Protein AF-0000000078990144 (afdb_homodimer)

Nearest PDB structures (foldseek):
  5mpo-assembly1_A  TM=8.970E-01  e=4.445E-08  Homo sapiens
  6jc0-assembly1_A  TM=8.234E-01  e=2.230E-07  Mycolicibacterium smegmatis MC2 155
  6jbz-assembly1_D  TM=8.140E-01  e=3.120E-07  Mycobacterium tuberculosis
  1jwb-assembly1_D-2  TM=7.341E-01  e=1.881E-05  Escherichia coli
  1v7v-assembly1_A  TM=5.642E-01  e=9.395E-01  Vibrio proteolyticus

Solvent-accessible surface area (backbone atoms only — not comparable to full-atom values): 9624 Å² total; per-residue (Å²): 126,88,57,49,62,28,38,20,29,36,38,22,21,43,66,44,14,62,56,46,71,42,54,62,37,76,70,38,75,38,71,38,28,67,40,36,42,47,57,52,51,50,54,51,19,69,74,36,63,34,63,93,50,51,93,54,48,40,45,22,55,72,44,33,66,54,84,51,45,83,42,70,44,79,56,52,69,73,39,40,37,36,39,39,45,64,81,73,80,116,128,89,57,48,61,28,38,21,30,36,36,22,22,44,67,44,14,64,56,47,71,42,55,64,37,75,71,40,74,38,71,38,27,68,41,36,43,48,59,51,50,50,54,50,20,69,73,36,64,34,63,91,49,52,91,53,48,40,45,21,54,71,44,33,66,52,83,52,47,83,41,73,44,79,56,53,70,74,38,39,37,36,40,39,45,66,79,73,80,116

Radius of gyration: 16.47 Å; Cα contacts (8 Å, |Δi|>4): 379; chains: 2; bounding box: 29×49×38 Å

pLDDT: mean 92.37, std 12.63, range [33.56, 98.62]

Organism: Anopheles darlingi (NCBI:txid43151)

InterPro domains:
  IPR003749 Sulfur carrier ThiS/MoaD-like [PF02597] (11-90)
  IPR012675 Beta-grasp domain superfamily [G3DSA:3.10.20.30] (6-90)
  IPR016155 Molybdopterin synthase/thiamin biosynthesis sulphur carrier, beta-grasp [SSF54285] (7-90)
  IPR028887 Molybdopterin synthase sulfur carrier subunit, eukaryote [MF_03051] (7-90)
  IPR044672 Molybdopterin synthase sulfur carrier subunit [PTHR33359] (1-90)

Secondary structure (DSSP, 8-state):
-----EEEEEEE-HHHHHHHTSSEEEEEEES-SEEEHHHHHHHHHHHTT-GGGGGG-EEEETTEE---TT-EEE--TT-EEEEE------/-----EEEEEEE-HHHHHHHTSSEEEEEEES-SEEEHHHHHHHHHHHTT-GGGGGG-EEEETTEE---TT-EEE--TT-EEEEE------

Sequence (180 aa):
MSSSSVRVKLLFFAKSRELAGKSNVEDFLVPRAEIRCSELLDLICNQFNLSIIRNNLILAHNEQYCDDLSETIRIHNGDELAVIPPISGGMSSSSVRVKLLFFAKSRELAGKSNVEDFLVPRAEIRCSELLDLICNQFNLSIIRNNLILAHNEQYCDDLSETIRIHNGDELAVIPPISGG

Foldseek 3Di:
DCQDKAFEKEAEDDPLCVQLVHGIDHGDIDRGQKDFQLVVLVVSCVVRVVVVQSVQKWKAKQNHTPPDRRDIDGHHHHIYIYIDGDPPPD/DCQDKAFEKEAEDDPLCVQLVHGIDHGDIDRGQKDFQLVVLVVSCVVRVVVVQSVQKWKAKQNHTPPDRRDIDGHHHHIYIYIDGDPPPD

Structure (mmCIF, N/CA/C/O backbone):
data_AF-0000000078990144-model_v1
#
loop_
_entity.id
_entity.type
_entity.pdbx_description
1 polymer 'Molybdopterin synthase sulfur carrier subunit'
#
loop_
_atom_site.group_PDB
_atom_site.id
_atom_site.type_symbol
_atom_site.label_atom_id
_atom_site.label_alt_id
_atom_site.label_comp_id
_atom_site.label_asym_id
_atom_site.label_entity_id
_atom_site.label_seq_id
_atom_site.pdbx_PDB_ins_code
_atom_site.Cartn_x
_atom_site.Cartn_y
_atom_site.Cartn_z
_atom_site.occupancy
_atom_site.B_iso_or_equiv
_atom_site.auth_seq_id
_atom_site.auth_comp_id
_atom_site.auth_asym_id
_atom_site.auth_atom_id
_atom_site.pdbx_PDB_model_num
ATOM 1 N N . MET A 1 1 ? 14.094 28.859 6.957 1 41.62 1 MET A N 1
ATOM 2 C CA . MET A 1 1 ? 14.016 27.406 6.871 1 41.62 1 MET A CA 1
ATOM 3 C C . MET A 1 1 ? 13.242 26.984 5.629 1 41.62 1 MET A C 1
ATOM 5 O O . MET A 1 1 ? 12.086 27.375 5.441 1 41.62 1 MET A O 1
ATOM 9 N N . SER A 1 2 ? 13.672 26.875 4.59 1 48.88 2 SER A N 1
ATOM 10 C CA . SER A 1 2 ? 13.18 26.812 3.217 1 48.88 2 SER A CA 1
ATOM 11 C C . SER A 1 2 ? 12.18 25.672 3.043 1 48.88 2 SER A C 1
ATOM 13 O O . SER A 1 2 ? 12.555 24.5 3.035 1 48.88 2 SER A O 1
ATOM 15 N N . SER A 1 3 ? 11.055 25.625 3.879 1 62.66 3 SER A N 1
ATOM 16 C CA . SER A 1 3 ? 9.922 24.719 4.008 1 62.66 3 SER A CA 1
ATOM 17 C C . SER A 1 3 ? 9.234 24.5 2.664 1 62.66 3 SER A C 1
ATOM 19 O O . SER A 1 3 ? 8.227 25.141 2.365 1 62.66 3 SER A O 1
ATOM 21 N N . SER A 1 4 ? 9.977 24.188 1.662 1 85.44 4 SER A N 1
ATOM 22 C CA . SER A 1 4 ? 9.391 24.047 0.33 1 85.44 4 SER A CA 1
ATOM 23 C C . SER A 1 4 ? 8.406 22.891 0.27 1 85.44 4 SER A C 1
ATOM 25 O O . SER A 1 4 ? 8.711 21.781 0.737 1 85.44 4 SER A O 1
ATOM 27 N N . SER A 1 5 ? 7.234 23.234 -0.127 1 94.31 5 SER A N 1
ATOM 28 C CA . SER A 1 5 ? 6.164 22.266 -0.3 1 94.31 5 SER A CA 1
ATOM 29 C C . SER A 1 5 ? 6.488 21.281 -1.415 1 94.31 5 SER A C 1
ATOM 31 O O . SER A 1 5 ? 7.246 21.594 -2.334 1 94.31 5 SER A O 1
ATOM 33 N N 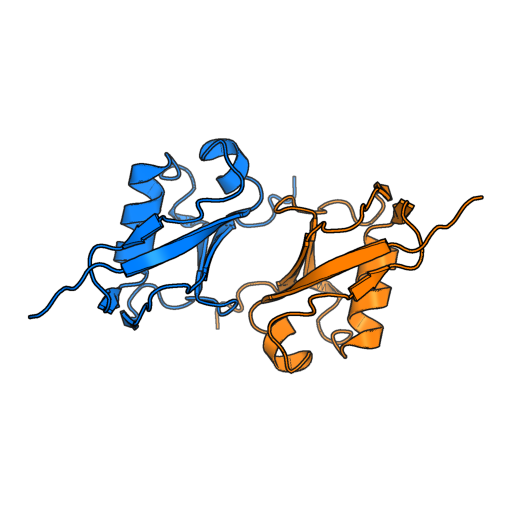. VAL A 1 6 ? 6.062 20.047 -1.166 1 97 6 VAL A N 1
ATOM 34 C CA . VAL A 1 6 ? 6.266 19.031 -2.188 1 97 6 VAL A CA 1
ATOM 35 C C . VAL A 1 6 ? 4.934 18.391 -2.547 1 97 6 VAL A C 1
ATOM 37 O O . VAL A 1 6 ? 3.975 18.453 -1.773 1 97 6 VAL A O 1
ATOM 40 N N . ARG A 1 7 ? 4.891 17.812 -3.742 1 97.88 7 ARG A N 1
ATOM 41 C CA . ARG A 1 7 ? 3.709 17.094 -4.203 1 97.88 7 ARG A CA 1
ATOM 42 C C . ARG A 1 7 ? 3.996 15.594 -4.344 1 97.88 7 ARG A C 1
ATOM 44 O O . ARG A 1 7 ? 4.98 15.211 -4.98 1 97.88 7 ARG A O 1
ATOM 51 N N . VAL A 1 8 ? 3.141 14.812 -3.762 1 98.19 8 VAL A N 1
ATOM 52 C CA . VAL A 1 8 ? 3.377 13.367 -3.748 1 98.19 8 VAL A CA 1
ATOM 53 C C . VAL A 1 8 ? 2.094 12.633 -4.125 1 98.19 8 VAL A C 1
ATOM 55 O O . VAL A 1 8 ? 1.021 13.234 -4.195 1 98.19 8 VAL A O 1
ATOM 58 N N . LYS A 1 9 ? 2.244 11.383 -4.496 1 97.75 9 LYS A N 1
ATOM 59 C CA . LYS A 1 9 ? 1.099 10.492 -4.66 1 97.75 9 LYS A CA 1
ATOM 60 C C . LYS A 1 9 ? 0.676 9.891 -3.324 1 97.75 9 LYS A C 1
ATOM 62 O O . LYS A 1 9 ? 1.512 9.375 -2.576 1 97.75 9 LYS A O 1
ATOM 67 N N . LEU A 1 10 ? -0.555 10.016 -2.984 1 98.62 10 LEU A N 1
ATOM 68 C CA . LEU A 1 10 ? -1.101 9.492 -1.737 1 98.62 10 LEU A CA 1
ATOM 69 C C . LEU A 1 10 ? -2.072 8.344 -2.008 1 98.62 10 LEU A C 1
ATOM 71 O O . LEU A 1 10 ? -3.045 8.516 -2.746 1 98.62 10 LEU A O 1
ATOM 75 N N . LEU A 1 11 ? -1.77 7.188 -1.438 1 97.94 11 LEU A N 1
ATOM 76 C CA . LEU A 1 11 ? -2.596 5.996 -1.617 1 97.94 11 LEU A CA 1
ATOM 77 C C . LEU A 1 11 ? -3.369 5.676 -0.342 1 97.94 11 LEU A C 1
ATOM 79 O O . LEU A 1 11 ? -2.822 5.766 0.759 1 97.94 11 LEU A O 1
ATOM 83 N N . PHE A 1 12 ? -4.668 5.324 -0.494 1 97.88 12 PHE A N 1
ATOM 84 C CA . PHE A 1 12 ? -5.508 4.883 0.613 1 97.88 12 PHE A CA 1
ATOM 85 C C . PHE A 1 12 ? -5.867 3.408 0.467 1 97.88 12 PHE A C 1
ATOM 87 O O . PHE A 1 12 ? -6.426 2.998 -0.55 1 97.88 12 PHE A O 1
ATOM 94 N N . PHE A 1 13 ? -5.652 2.635 1.516 1 96.56 13 PHE A N 1
ATOM 95 C CA . PHE A 1 13 ? -5.984 1.217 1.463 1 96.56 13 PHE A CA 1
ATOM 96 C C . PHE A 1 13 ? -7.164 0.904 2.377 1 96.56 13 PHE A C 1
ATOM 98 O O . PHE A 1 13 ? -7.367 1.576 3.391 1 96.56 13 PHE A O 1
ATOM 105 N N . ALA A 1 14 ? -7.961 -0.013 1.993 1 93.56 14 ALA A N 1
ATOM 106 C CA . ALA A 1 14 ? -9.016 -0.632 2.787 1 93.56 14 ALA A CA 1
ATOM 107 C C . ALA A 1 14 ? -9.922 0.424 3.418 1 93.56 14 ALA A C 1
ATOM 109 O O . ALA A 1 14 ? -10.516 1.244 2.713 1 93.56 14 ALA A O 1
ATOM 110 N N . LYS A 1 15 ? -10.008 0.478 4.75 1 94.12 15 LYS A N 1
ATOM 111 C CA . LYS A 1 15 ? -10.945 1.356 5.434 1 94.12 15 LYS A CA 1
ATOM 112 C C . LYS A 1 15 ? -10.625 2.824 5.168 1 94.12 15 LYS A C 1
ATOM 114 O O . LYS A 1 15 ? -11.531 3.656 5.074 1 94.12 15 LYS A O 1
ATOM 119 N N . SER A 1 16 ? -9.305 3.141 5.055 1 96.81 16 SER A N 1
ATOM 120 C CA . SER A 1 16 ? -8.961 4.527 4.762 1 96.81 16 SER A CA 1
ATOM 121 C C . SER A 1 16 ? -9.477 4.941 3.385 1 96.81 16 SER A C 1
ATOM 123 O O . SER A 1 16 ? -9.852 6.098 3.18 1 96.81 16 SER A O 1
ATOM 125 N N . ARG A 1 17 ? -9.484 4.055 2.418 1 96 17 ARG A N 1
ATOM 126 C CA . ARG A 1 17 ? -10.039 4.305 1.09 1 96 17 ARG A CA 1
ATOM 127 C C . ARG A 1 17 ? -11.523 4.621 1.163 1 96 17 ARG A C 1
ATOM 129 O O . ARG A 1 17 ? -12 5.566 0.528 1 96 17 ARG A O 1
ATOM 136 N N . GLU A 1 18 ? -12.219 3.844 1.953 1 94.81 18 GLU A N 1
ATOM 137 C CA . GLU A 1 18 ? -13.656 4.023 2.117 1 94.81 18 GLU A CA 1
ATOM 138 C C . GLU A 1 18 ? -13.977 5.387 2.723 1 94.81 18 GLU A C 1
ATOM 140 O O . GLU A 1 18 ? -14.844 6.105 2.221 1 94.81 18 GLU A O 1
ATOM 145 N N . LEU A 1 19 ? -13.258 5.68 3.715 1 95.88 19 LEU A N 1
ATOM 146 C CA . LEU A 1 19 ? -13.523 6.914 4.445 1 95.88 19 LEU A CA 1
ATOM 147 C C . LEU A 1 19 ? -13.109 8.133 3.621 1 95.88 19 LEU A C 1
ATOM 149 O O . LEU A 1 19 ? -13.82 9.141 3.596 1 95.88 19 LEU A O 1
ATOM 153 N N . ALA A 1 20 ? -11.93 8.055 2.959 1 97.31 20 ALA A N 1
ATOM 154 C CA . ALA A 1 20 ? -11.438 9.148 2.131 1 97.31 20 ALA A CA 1
ATOM 155 C C . ALA A 1 20 ? -12.305 9.328 0.886 1 97.31 20 ALA A C 1
ATOM 157 O O . ALA A 1 20 ? -12.312 10.406 0.281 1 97.31 20 ALA A O 1
ATOM 158 N N . GLY A 1 21 ? -13.008 8.25 0.444 1 96.81 21 GLY A N 1
ATOM 159 C CA . GLY A 1 21 ? -13.859 8.273 -0.734 1 96.81 21 GLY A CA 1
ATOM 160 C C . GLY A 1 21 ? -13.078 8.164 -2.033 1 96.81 21 GLY A C 1
ATOM 161 O O . GLY A 1 21 ? -13.617 8.445 -3.107 1 96.81 21 GLY A O 1
ATOM 162 N N . LYS A 1 22 ? -11.812 7.922 -1.975 1 96.19 22 LYS A N 1
ATOM 163 C CA . LYS A 1 22 ? -10.953 7.746 -3.137 1 96.19 22 LYS A CA 1
ATOM 164 C C . LYS A 1 22 ? -9.781 6.812 -2.816 1 96.19 22 LYS A C 1
ATOM 166 O O . LYS A 1 22 ? -9.414 6.648 -1.652 1 96.19 22 LYS A O 1
ATOM 171 N N . SER A 1 23 ? -9.219 6.203 -3.863 1 96.06 23 SER A N 1
ATOM 172 C CA . SER A 1 23 ? -8.117 5.266 -3.697 1 96.06 23 SER A CA 1
ATOM 173 C C . SER A 1 23 ? -6.781 5.996 -3.619 1 96.06 23 SER A C 1
ATOM 175 O O . SER A 1 23 ? -5.84 5.512 -2.986 1 96.06 23 SER A O 1
ATOM 177 N N . ASN A 1 24 ? -6.738 7.156 -4.324 1 96.88 24 ASN A N 1
ATOM 178 C CA . ASN A 1 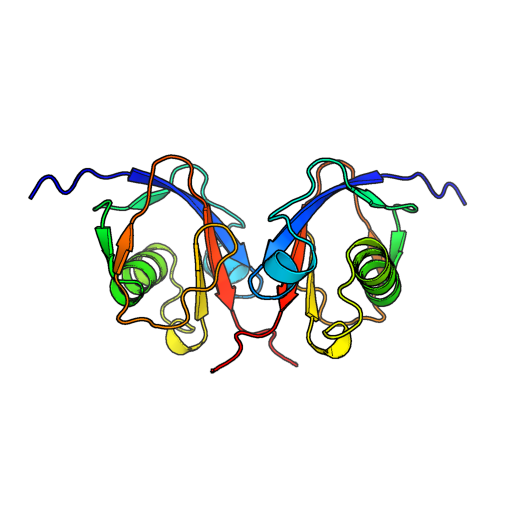24 ? -5.473 7.879 -4.324 1 96.88 24 ASN A CA 1
ATOM 179 C C . ASN A 1 24 ? -5.664 9.352 -4.66 1 96.88 24 ASN A C 1
ATOM 181 O O . ASN A 1 24 ? -6.738 9.758 -5.117 1 96.88 24 ASN A O 1
ATOM 185 N N . VAL A 1 25 ? -4.613 10.094 -4.32 1 97.75 25 VAL A N 1
ATOM 186 C CA . VAL A 1 25 ? -4.453 11.484 -4.727 1 97.75 25 VAL A CA 1
ATOM 187 C C . VAL A 1 25 ? -3.102 11.672 -5.41 1 97.75 25 VAL A C 1
ATOM 189 O O . VAL A 1 25 ? -2.053 11.477 -4.793 1 97.75 25 VAL A O 1
ATOM 192 N N . GLU A 1 26 ? -3.051 12.039 -6.68 1 96.38 26 GLU A N 1
ATOM 193 C CA . GLU A 1 26 ? -1.83 12.109 -7.477 1 96.38 26 GLU A CA 1
ATOM 194 C C . GLU A 1 26 ? -0.978 13.312 -7.078 1 96.38 26 GLU A C 1
ATOM 196 O O . GLU A 1 26 ? 0.249 13.273 -7.199 1 96.38 26 GLU A O 1
ATOM 201 N N . ASP A 1 27 ? -1.565 14.383 -6.613 1 96.94 27 ASP A N 1
ATOM 202 C CA . ASP A 1 27 ? -0.853 15.633 -6.363 1 96.94 27 ASP A CA 1
ATOM 203 C C . ASP A 1 27 ? -1.143 16.156 -4.957 1 96.94 27 ASP A C 1
ATOM 205 O O . ASP A 1 27 ? -1.464 17.328 -4.785 1 96.94 27 ASP A O 1
ATOM 209 N N . PHE A 1 28 ? -0.921 15.234 -3.98 1 98.38 28 PHE A N 1
ATOM 210 C CA . PHE A 1 28 ? -1.127 15.656 -2.6 1 98.38 28 PHE A CA 1
ATOM 211 C C . PHE A 1 28 ? -0.012 16.594 -2.148 1 98.38 28 PHE A C 1
ATOM 213 O O . PHE A 1 28 ? 1.17 16.266 -2.285 1 98.38 28 PHE A O 1
ATOM 220 N N . LEU A 1 29 ? -0.39 17.734 -1.62 1 97.81 29 LEU A N 1
ATOM 221 C CA . LEU A 1 29 ? 0.569 18.766 -1.21 1 97.81 29 LEU A CA 1
ATOM 222 C C . LEU A 1 29 ? 1.026 18.531 0.227 1 97.81 29 LEU A C 1
ATOM 224 O O . LEU A 1 29 ? 0.211 18.547 1.152 1 97.81 29 LEU A O 1
ATOM 228 N N . VAL A 1 30 ? 2.275 18.266 0.463 1 97.75 30 VAL A N 1
ATOM 229 C CA . VAL A 1 30 ? 2.914 18.25 1.774 1 97.75 30 VAL A CA 1
ATOM 230 C C . VAL A 1 30 ? 3.594 19.578 2.043 1 97.75 30 VAL A C 1
ATOM 232 O O . VAL A 1 30 ? 4.465 20.016 1.279 1 97.75 30 VAL A O 1
ATOM 235 N N . PRO A 1 31 ? 3.244 20.25 3.07 1 96.38 31 PRO A N 1
ATOM 236 C CA . PRO A 1 31 ? 3.643 21.641 3.26 1 96.38 31 PRO A CA 1
ATOM 237 C C . PRO A 1 31 ? 5.148 21.812 3.445 1 96.38 31 PRO A C 1
ATOM 239 O O . PRO A 1 31 ? 5.684 22.891 3.234 1 96.38 31 PRO A O 1
ATOM 242 N N . ARG A 1 32 ? 5.867 20.781 3.975 1 95.12 32 ARG A N 1
ATOM 243 C CA . ARG A 1 32 ? 7.312 20.859 4.152 1 95.12 32 ARG A CA 1
ATOM 244 C C . ARG A 1 32 ? 7.977 19.531 3.781 1 95.12 32 ARG A C 1
ATOM 246 O O . ARG A 1 32 ? 7.445 18.469 4.07 1 95.12 32 ARG A O 1
ATOM 253 N N . ALA A 1 33 ? 9.148 19.656 3.211 1 95.88 33 ALA A N 1
ATOM 254 C CA . ALA A 1 33 ? 9.891 18.484 2.721 1 95.88 33 ALA A CA 1
ATOM 255 C C . ALA A 1 33 ? 10.375 17.625 3.877 1 95.88 33 ALA A C 1
ATOM 257 O O . ALA A 1 33 ? 10.531 16.406 3.727 1 95.88 33 ALA A O 1
ATOM 258 N N . GLU A 1 34 ? 10.695 18.266 4.961 1 96.81 34 GLU A N 1
ATOM 259 C CA . GLU A 1 34 ? 11.039 17.547 6.188 1 96.81 34 GLU A CA 1
ATOM 260 C C . GLU A 1 34 ? 9.898 17.625 7.203 1 96.81 34 GLU A C 1
ATOM 262 O O . GLU A 1 34 ? 9.539 18.719 7.656 1 96.81 34 GLU A O 1
ATOM 267 N N . ILE A 1 35 ? 9.406 16.484 7.555 1 96.88 35 ILE A N 1
ATOM 268 C CA . ILE A 1 35 ? 8.211 16.5 8.398 1 96.88 35 ILE A CA 1
ATOM 269 C C . ILE A 1 35 ? 8.188 15.234 9.266 1 96.88 35 ILE A C 1
ATOM 271 O O . ILE A 1 35 ? 8.609 14.164 8.828 1 96.88 35 ILE A O 1
ATOM 275 N N . ARG A 1 36 ? 7.637 15.375 10.484 1 97.12 36 ARG A N 1
ATOM 276 C CA . ARG A 1 36 ? 7.469 14.227 11.36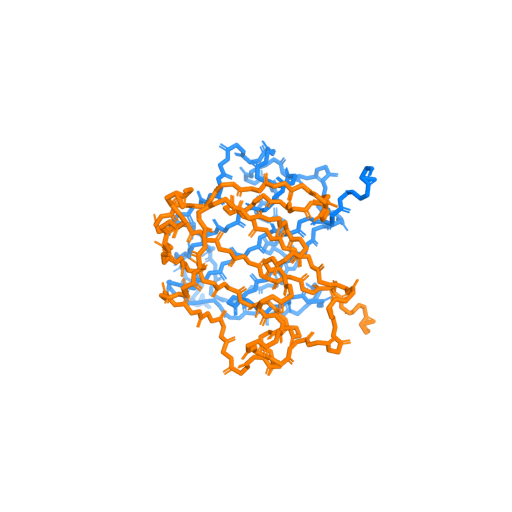7 1 97.12 36 ARG A CA 1
ATOM 277 C C . ARG A 1 36 ? 6.336 13.328 10.891 1 97.12 36 ARG A C 1
ATOM 279 O O . ARG A 1 36 ? 5.293 13.812 10.453 1 97.12 36 ARG A O 1
ATOM 286 N N . CYS A 1 37 ? 6.539 11.984 11.047 1 97.19 37 CYS A N 1
ATOM 287 C CA . CYS A 1 37 ? 5.523 11.031 10.625 1 97.19 37 CYS A CA 1
ATOM 288 C C . CYS A 1 37 ? 4.191 11.312 11.305 1 97.19 37 CYS A C 1
ATOM 290 O O . CYS A 1 37 ? 3.137 11.258 10.664 1 97.19 37 CYS A O 1
ATOM 292 N N . SER A 1 38 ? 4.219 11.648 12.57 1 97 38 SER A N 1
ATOM 293 C CA . SER A 1 38 ? 3 11.922 13.32 1 97 38 SER A CA 1
ATOM 294 C C . SER A 1 38 ? 2.266 13.133 12.758 1 97 38 SER A C 1
ATOM 296 O O . SER A 1 38 ? 1.043 13.102 12.602 1 97 38 SER A O 1
ATOM 298 N N . GLU A 1 39 ? 3.029 14.18 12.445 1 97 39 GLU A N 1
ATOM 299 C CA . GLU A 1 39 ? 2.449 15.391 11.883 1 97 39 GLU A CA 1
ATOM 300 C C . GLU A 1 39 ? 1.852 15.133 10.5 1 97 39 GLU A C 1
ATOM 302 O O . GLU A 1 39 ? 0.775 15.641 10.18 1 97 39 GLU A O 1
ATOM 307 N N . LEU A 1 40 ? 2.576 14.398 9.703 1 97.62 40 LEU A N 1
ATOM 308 C CA . LEU A 1 40 ? 2.111 14.047 8.367 1 97.62 40 LEU A CA 1
ATOM 309 C C . LEU A 1 40 ? 0.823 13.234 8.438 1 97.62 40 LEU A C 1
ATOM 311 O O . LEU A 1 40 ? -0.131 13.516 7.707 1 97.62 40 LEU A O 1
ATOM 315 N N . LEU A 1 41 ? 0.799 12.266 9.297 1 97.19 41 LEU A N 1
ATOM 316 C CA . LEU A 1 41 ? -0.392 11.438 9.477 1 97.19 41 LEU A CA 1
ATOM 317 C C . LEU A 1 41 ? -1.58 12.289 9.914 1 97.19 41 LEU A C 1
ATOM 319 O O . LEU A 1 41 ? -2.691 12.117 9.406 1 97.19 41 LEU A O 1
ATOM 323 N N . ASP A 1 42 ? -1.351 13.227 10.852 1 97.69 42 ASP A N 1
ATOM 324 C CA . ASP A 1 42 ? -2.4 14.133 11.305 1 97.69 42 ASP A CA 1
ATOM 325 C C . ASP A 1 42 ? -2.939 14.969 10.141 1 97.69 42 ASP A C 1
ATOM 327 O O . ASP A 1 42 ? -4.152 15.148 10.016 1 97.69 42 ASP A O 1
ATOM 331 N N . LEU A 1 43 ? -2.043 15.461 9.328 1 97.62 43 LEU A N 1
ATOM 332 C CA . LEU A 1 43 ? -2.404 16.266 8.164 1 97.62 43 LEU A CA 1
ATOM 333 C C . LEU A 1 43 ? -3.32 15.484 7.227 1 97.62 43 LEU A C 1
ATOM 335 O O . LEU A 1 43 ? -4.375 15.984 6.82 1 97.62 43 LEU A O 1
ATOM 339 N N . ILE A 1 44 ? -2.979 14.266 6.961 1 98.25 44 ILE A N 1
ATOM 340 C CA . ILE A 1 44 ? -3.742 13.414 6.059 1 98.25 44 ILE A CA 1
ATOM 341 C C . ILE A 1 44 ? -5.098 13.078 6.684 1 98.25 44 ILE A C 1
ATOM 343 O O . ILE A 1 44 ? -6.133 13.18 6.02 1 98.25 44 ILE A O 1
ATOM 347 N N . CYS A 1 45 ? -5.094 12.711 7.953 1 98.19 45 CYS A N 1
ATOM 348 C CA . CYS A 1 45 ? -6.324 12.328 8.641 1 98.19 45 CYS A CA 1
ATOM 349 C C . CYS A 1 45 ? -7.316 13.484 8.648 1 98.19 45 CYS A C 1
ATOM 351 O O . CYS A 1 45 ? -8.508 13.289 8.414 1 98.19 45 CYS A O 1
ATOM 353 N N . ASN A 1 46 ? -6.832 14.672 8.93 1 97.75 46 ASN A N 1
ATOM 354 C CA . ASN A 1 46 ? -7.691 15.852 8.984 1 97.75 46 ASN A CA 1
ATOM 355 C C . ASN A 1 46 ? -8.273 16.188 7.617 1 97.75 46 ASN A C 1
ATOM 357 O O . ASN A 1 46 ? -9.438 16.578 7.512 1 97.75 46 ASN A O 1
ATOM 361 N N . GLN A 1 47 ? -7.535 16 6.59 1 97.81 47 GLN A N 1
ATOM 362 C CA . GLN A 1 47 ? -7.945 16.406 5.25 1 97.81 47 GLN A CA 1
ATOM 363 C C . GLN A 1 47 ? -8.906 15.383 4.637 1 97.81 47 GLN A C 1
ATOM 365 O O . GLN A 1 47 ? -9.773 15.742 3.84 1 97.81 47 GLN A O 1
ATOM 370 N N . PHE A 1 48 ? -8.797 14.125 5.02 1 98.06 48 PHE A N 1
ATOM 371 C CA . PHE A 1 48 ? -9.555 13.094 4.324 1 98.06 48 PHE A CA 1
ATOM 372 C C . PHE A 1 48 ? -10.469 12.352 5.289 1 98.06 48 PHE A C 1
ATOM 374 O O . PHE A 1 48 ? -10.844 11.203 5.035 1 98.06 48 PHE A O 1
ATOM 381 N N . ASN A 1 49 ? -10.727 12.938 6.461 1 97.12 49 ASN A N 1
ATOM 382 C CA . ASN A 1 49 ? -11.703 12.43 7.414 1 97.12 49 ASN A CA 1
ATOM 383 C C . ASN A 1 49 ? -11.32 11.039 7.926 1 97.12 49 ASN A C 1
ATOM 385 O O . ASN A 1 49 ? -12.148 10.133 7.953 1 97.12 49 ASN A O 1
ATOM 389 N N . LEU A 1 50 ? -10.078 10.82 8.273 1 97.75 50 LEU A N 1
ATOM 390 C CA . LEU A 1 50 ? -9.578 9.531 8.75 1 97.75 50 LEU A CA 1
ATOM 391 C C . LEU A 1 50 ? -9.336 9.57 10.258 1 97.75 50 LEU A C 1
ATOM 393 O O . LEU A 1 50 ? -8.719 8.656 10.805 1 97.75 50 LEU A O 1
ATOM 397 N N . SER A 1 51 ? -9.781 10.641 10.93 1 97.06 51 SER A N 1
ATOM 398 C CA . SER A 1 51 ? -9.484 10.844 12.344 1 97.06 51 SER A CA 1
ATOM 399 C C . SER A 1 51 ? -9.984 9.68 13.188 1 97.06 51 SER A C 1
ATOM 401 O O . SER A 1 51 ? -9.344 9.297 14.172 1 97.06 51 SER A O 1
ATOM 403 N N . ILE A 1 52 ? -11.047 8.977 12.828 1 95.56 52 ILE A N 1
ATOM 404 C CA . ILE A 1 52 ? -11.68 7.922 13.609 1 95.56 52 ILE A CA 1
ATOM 405 C C . ILE A 1 52 ? -10.773 6.691 13.641 1 95.56 52 ILE A C 1
ATOM 407 O O . ILE A 1 52 ? -10.875 5.863 14.547 1 95.56 52 ILE A O 1
ATOM 411 N N . ILE A 1 53 ? -9.836 6.527 12.656 1 94.44 53 ILE A N 1
ATOM 412 C CA . ILE A 1 53 ? -8.969 5.355 12.609 1 94.44 53 ILE A CA 1
ATOM 413 C C . ILE A 1 53 ? -7.512 5.789 12.695 1 94.44 53 ILE A C 1
ATOM 415 O O . ILE A 1 53 ? -6.605 5.02 12.375 1 94.44 53 ILE A O 1
ATOM 419 N N . ARG A 1 54 ? -7.23 7.012 13.047 1 95.44 54 ARG A N 1
ATOM 420 C CA . ARG A 1 54 ? -5.891 7.594 13.078 1 95.44 54 ARG A CA 1
ATOM 421 C C . ARG A 1 54 ? -4.93 6.715 13.867 1 95.44 54 ARG A C 1
ATOM 423 O O . ARG A 1 54 ? -3.795 6.488 13.445 1 95.44 54 ARG A O 1
ATOM 430 N N . ASN A 1 55 ? -5.426 6.168 14.977 1 93.12 55 ASN A N 1
ATOM 431 C CA . ASN A 1 55 ? -4.566 5.438 15.906 1 93.12 55 ASN A CA 1
ATOM 432 C C . ASN A 1 55 ? -4.238 4.043 15.391 1 93.12 55 ASN A C 1
ATOM 434 O O . ASN A 1 55 ? -3.361 3.36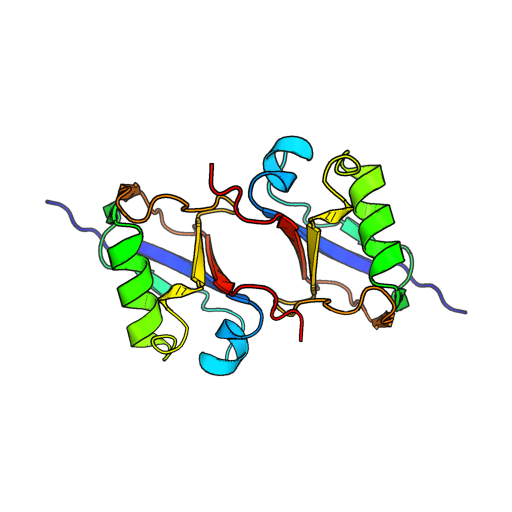5 15.93 1 93.12 55 ASN A O 1
ATOM 438 N N . ASN A 1 56 ? -4.863 3.588 14.336 1 91.44 56 ASN A N 1
ATOM 439 C CA . ASN A 1 56 ? -4.656 2.254 13.781 1 91.44 56 ASN A CA 1
ATOM 440 C C . ASN A 1 56 ? -3.969 2.311 12.414 1 91.44 56 ASN A C 1
ATOM 442 O O . ASN A 1 56 ? -3.719 1.275 11.797 1 91.44 56 ASN A O 1
ATOM 446 N N . LEU A 1 57 ? -3.703 3.529 12.031 1 94 57 LEU A N 1
ATOM 447 C CA . LEU A 1 57 ? -3.146 3.699 10.695 1 94 57 LEU A CA 1
ATOM 448 C C . LEU A 1 57 ? -1.634 3.512 10.703 1 94 57 LEU A C 1
ATOM 450 O O . LEU A 1 57 ? -0.961 3.918 11.656 1 94 57 LEU A O 1
ATOM 454 N N . ILE A 1 58 ? -1.216 2.975 9.648 1 93.75 58 ILE A N 1
ATOM 455 C CA . ILE A 1 58 ? 0.209 2.91 9.344 1 93.75 58 ILE A CA 1
ATOM 456 C C . ILE A 1 58 ? 0.515 3.773 8.117 1 93.75 58 ILE A C 1
ATOM 458 O O . ILE A 1 58 ? -0.233 3.76 7.141 1 93.75 58 ILE A O 1
ATOM 462 N N . LEU A 1 59 ? 1.562 4.543 8.266 1 96.25 59 LEU A N 1
ATOM 463 C CA . LEU A 1 59 ? 2.047 5.352 7.148 1 96.25 59 LEU A CA 1
ATOM 464 C C . LEU A 1 59 ? 3.264 4.703 6.496 1 96.25 59 LEU A C 1
ATOM 466 O O . LEU A 1 59 ? 4.16 4.223 7.191 1 96.25 59 LEU A O 1
ATOM 470 N N . ALA A 1 60 ? 3.266 4.582 5.211 1 96.25 60 ALA A N 1
ATOM 471 C CA . ALA A 1 60 ? 4.438 4.121 4.469 1 96.25 60 ALA A CA 1
ATOM 472 C C . ALA A 1 60 ? 4.926 5.188 3.494 1 96.25 60 ALA A C 1
ATOM 474 O O . ALA A 1 60 ? 4.125 5.844 2.83 1 96.25 60 ALA A O 1
ATOM 475 N N . HIS A 1 61 ? 6.191 5.414 3.506 1 96.62 61 HIS A N 1
ATOM 476 C CA . HIS A 1 61 ? 6.875 6.289 2.562 1 96.62 61 HIS A CA 1
ATOM 477 C C . HIS A 1 61 ? 7.715 5.488 1.573 1 96.62 61 HIS A C 1
ATOM 479 O O . HIS A 1 61 ? 8.695 4.852 1.959 1 96.62 61 HIS A O 1
ATOM 485 N N . ASN A 1 62 ? 7.34 5.504 0.311 1 95.38 62 ASN A N 1
ATOM 486 C CA . ASN A 1 62 ? 7.988 4.719 -0.734 1 95.38 62 ASN A CA 1
ATOM 487 C C . ASN A 1 62 ? 8.133 3.254 -0.33 1 95.38 62 ASN A C 1
ATOM 489 O O . ASN A 1 62 ? 9.227 2.689 -0.397 1 95.38 62 ASN A O 1
ATOM 493 N N . GLU A 1 63 ? 7 2.668 0.125 1 94.19 63 GLU A N 1
ATOM 494 C CA . GLU A 1 63 ? 6.82 1.256 0.453 1 94.19 63 GLU A CA 1
ATOM 495 C C . GLU A 1 63 ? 7.617 0.874 1.698 1 94.19 63 GLU A C 1
ATOM 497 O O . GLU A 1 63 ? 7.75 -0.31 2.016 1 94.19 63 GLU A O 1
ATOM 502 N N . GLN A 1 64 ? 8.102 1.917 2.414 1 92.69 64 GLN A N 1
ATOM 503 C CA . GLN A 1 64 ? 8.727 1.698 3.711 1 92.69 64 GLN A CA 1
ATOM 504 C C . GLN A 1 64 ? 7.859 2.234 4.844 1 92.69 64 GLN A C 1
ATOM 506 O O . GLN A 1 64 ? 7.457 3.4 4.824 1 92.69 64 GLN A O 1
ATOM 511 N N . TYR A 1 65 ? 7.598 1.384 5.852 1 94.25 65 TYR A N 1
ATOM 512 C CA . TYR A 1 65 ? 6.73 1.797 6.949 1 94.25 65 TYR A CA 1
ATOM 513 C C . TYR A 1 65 ? 7.414 2.85 7.816 1 94.25 65 TYR A C 1
ATOM 515 O O . TYR A 1 65 ? 8.602 2.738 8.117 1 94.25 65 TYR A O 1
ATOM 523 N N . CYS A 1 66 ? 6.602 3.824 8.141 1 93.12 66 CYS A N 1
ATOM 524 C CA . CYS A 1 66 ? 7.012 4.73 9.203 1 93.12 66 CYS A CA 1
ATOM 525 C C . CYS A 1 66 ? 6.613 4.176 10.57 1 93.12 66 CYS A C 1
ATOM 527 O O . CYS A 1 66 ? 5.547 4.508 11.094 1 93.12 66 CYS A O 1
ATOM 529 N N . ASP A 1 67 ? 7.363 3.396 11.164 1 84.69 67 ASP A N 1
ATOM 530 C CA . ASP A 1 67 ? 7.031 2.686 12.391 1 84.69 67 ASP A CA 1
ATOM 531 C C . ASP A 1 67 ? 7.195 3.592 13.609 1 84.69 67 ASP A C 1
ATOM 533 O O . ASP A 1 67 ? 6.566 3.367 14.648 1 84.69 67 ASP A O 1
ATOM 537 N N . ASP A 1 68 ? 8.102 4.531 13.539 1 90.25 68 ASP A N 1
ATOM 538 C CA . ASP A 1 68 ? 8.305 5.512 14.602 1 90.25 68 ASP A CA 1
ATOM 539 C C . ASP A 1 68 ? 7.648 6.844 14.25 1 90.25 68 ASP A C 1
ATOM 541 O O . ASP A 1 68 ? 8.172 7.598 13.422 1 90.25 68 ASP A O 1
ATOM 545 N N . LEU A 1 69 ? 6.57 7.125 14.859 1 91.94 69 LEU A N 1
ATOM 546 C CA . LEU A 1 69 ? 5.797 8.328 14.57 1 91.94 69 LEU A CA 1
ATOM 547 C C . LEU A 1 69 ? 6.59 9.578 14.93 1 91.94 69 LEU A C 1
ATOM 549 O O . LEU A 1 69 ? 6.277 10.672 14.445 1 91.94 69 LEU A O 1
ATOM 553 N N . SER A 1 70 ? 7.566 9.453 15.773 1 94.56 70 SER A N 1
ATOM 554 C CA . SER A 1 70 ? 8.367 10.602 16.172 1 94.56 70 SER A CA 1
ATOM 555 C C . SER A 1 70 ? 9.492 10.859 15.18 1 94.56 70 SER A C 1
ATOM 557 O O . SER A 1 70 ? 10.141 11.906 15.227 1 94.56 70 SER A O 1
ATOM 559 N N . GLU A 1 71 ? 9.656 9.977 14.281 1 95 71 GLU A N 1
ATOM 560 C CA . GLU A 1 71 ? 10.734 10.102 13.297 1 95 71 GLU A CA 1
ATOM 561 C C . GLU A 1 71 ? 10.422 11.195 12.273 1 95 71 GLU A C 1
ATOM 563 O O . GLU A 1 71 ? 9.273 11.328 11.836 1 95 71 GLU A O 1
ATOM 568 N N . THR A 1 72 ? 11.461 11.961 11.859 1 96.5 72 THR A N 1
ATOM 569 C CA . THR A 1 72 ? 11.352 12.945 10.789 1 96.5 72 THR A CA 1
ATOM 570 C C . THR A 1 72 ? 11.781 12.344 9.453 1 96.5 72 THR A C 1
ATOM 572 O O . THR A 1 72 ? 12.859 11.758 9.344 1 96.5 72 THR A O 1
ATOM 575 N N . ILE A 1 73 ? 10.891 12.461 8.484 1 95.38 73 ILE A N 1
ATOM 576 C CA . ILE A 1 73 ? 11.219 11.922 7.168 1 95.38 73 ILE A CA 1
ATOM 577 C C . ILE A 1 73 ? 11.383 13.07 6.172 1 95.38 73 ILE A C 1
ATOM 579 O O . ILE A 1 73 ? 10.836 14.156 6.371 1 95.38 73 ILE A O 1
ATOM 583 N N . ARG A 1 74 ? 12.172 12.891 5.223 1 96.75 74 ARG A N 1
ATOM 584 C CA . ARG A 1 74 ? 12.344 13.82 4.109 1 96.75 74 ARG A CA 1
ATOM 585 C C . ARG A 1 74 ? 11.562 13.352 2.885 1 96.75 74 ARG A C 1
ATOM 587 O O . ARG A 1 74 ? 11.789 12.25 2.381 1 96.75 74 ARG A O 1
ATOM 594 N N . ILE A 1 75 ? 10.664 14.141 2.355 1 97.56 75 ILE A N 1
ATOM 595 C CA . ILE A 1 75 ? 9.789 13.82 1.233 1 97.56 75 ILE A CA 1
ATOM 596 C C . ILE A 1 75 ? 10.188 14.648 0.015 1 97.56 75 ILE A C 1
ATOM 598 O O . ILE A 1 75 ? 10.484 15.844 0.137 1 97.56 75 ILE A O 1
ATOM 602 N N . HIS A 1 76 ? 10.227 14.016 -1.143 1 97.06 76 HIS A N 1
ATOM 603 C CA . HIS A 1 76 ? 10.539 14.688 -2.4 1 97.06 76 HIS A CA 1
ATOM 604 C C . HIS A 1 76 ? 9.328 14.695 -3.332 1 97.06 76 HIS A C 1
ATOM 606 O O . HIS A 1 76 ? 8.391 13.922 -3.148 1 97.06 76 HIS A O 1
ATOM 612 N N . ASN A 1 77 ? 9.391 15.484 -4.344 1 97.5 77 ASN A N 1
ATOM 613 C CA . ASN A 1 77 ? 8.367 15.484 -5.383 1 97.5 77 ASN A CA 1
ATOM 614 C C . ASN A 1 77 ? 8.281 14.125 -6.078 1 97.5 77 ASN A C 1
ATOM 616 O O . ASN A 1 77 ? 9.305 13.547 -6.441 1 97.5 77 ASN A O 1
ATOM 620 N N . GLY A 1 78 ? 7.125 13.594 -6.223 1 95.81 78 GLY A N 1
ATOM 621 C CA . GLY A 1 78 ? 6.93 12.352 -6.945 1 95.81 78 GLY A CA 1
ATOM 622 C C . GLY A 1 78 ? 6.969 11.125 -6.047 1 95.81 78 GLY A C 1
ATOM 623 O O . GLY A 1 78 ? 6.684 10.016 -6.492 1 95.81 78 GLY A O 1
ATOM 624 N N . ASP A 1 79 ? 7.293 11.32 -4.695 1 97.25 79 ASP A N 1
ATOM 625 C CA . ASP A 1 79 ? 7.273 10.195 -3.768 1 97.25 79 ASP A CA 1
ATOM 626 C C . ASP A 1 79 ? 5.855 9.664 -3.58 1 97.25 79 ASP A C 1
ATOM 628 O O . ASP A 1 79 ? 4.887 10.281 -4.031 1 97.25 79 ASP A O 1
ATOM 632 N N . GLU A 1 80 ? 5.781 8.578 -2.969 1 97.12 80 GLU A N 1
ATOM 633 C CA . GLU A 1 80 ? 4.484 7.969 -2.691 1 97.12 80 GLU A CA 1
ATOM 634 C C . GLU A 1 80 ? 4.277 7.77 -1.193 1 97.12 80 GLU A C 1
ATOM 636 O O . GLU A 1 80 ? 5.191 7.348 -0.485 1 97.12 80 GLU A O 1
ATOM 641 N N . LEU A 1 81 ? 3.145 8.172 -0.742 1 98.06 81 LEU A N 1
ATOM 642 C CA . LEU A 1 81 ? 2.693 7.902 0.618 1 98.06 81 LEU A CA 1
ATOM 643 C C . LEU A 1 81 ? 1.498 6.953 0.615 1 98.06 81 LEU A C 1
ATOM 645 O O . LEU A 1 81 ? 0.601 7.086 -0.221 1 98.06 81 LEU A O 1
ATOM 649 N N . ALA A 1 82 ? 1.516 5.984 1.504 1 97.69 82 ALA A N 1
ATOM 650 C CA . ALA A 1 82 ? 0.394 5.059 1.63 1 97.69 82 ALA A CA 1
ATOM 651 C C . ALA A 1 82 ? -0.159 5.059 3.053 1 97.69 82 ALA A C 1
ATOM 653 O O . ALA A 1 82 ? 0.604 5.062 4.02 1 97.69 82 ALA A O 1
ATOM 654 N N . VAL A 1 83 ? -1.417 5.152 3.146 1 97 83 VAL A N 1
ATOM 655 C CA . VAL A 1 83 ? -2.133 5.062 4.414 1 97 83 VAL A CA 1
ATOM 656 C C . VAL A 1 83 ? -2.785 3.689 4.543 1 97 83 VAL A C 1
ATOM 658 O O . VAL A 1 83 ? -3.732 3.375 3.82 1 97 83 VAL A O 1
ATOM 661 N N . ILE A 1 84 ? -2.359 2.914 5.484 1 95.25 84 ILE A N 1
ATOM 662 C CA . ILE A 1 84 ? -2.709 1.499 5.559 1 95.25 84 ILE A CA 1
ATOM 663 C C . ILE A 1 84 ? -3.352 1.194 6.91 1 95.25 84 ILE A C 1
ATOM 665 O O . ILE A 1 84 ? -2.66 1.104 7.926 1 95.25 84 ILE A O 1
ATOM 669 N N . PRO A 1 85 ? -4.598 1.021 6.871 1 93.56 85 PRO A N 1
ATOM 670 C CA . PRO A 1 85 ? -5.273 0.594 8.094 1 93.56 85 PRO A CA 1
ATOM 671 C C . PRO A 1 85 ? -5.074 -0.891 8.391 1 93.56 85 PRO A C 1
ATOM 673 O O . PRO A 1 85 ? -4.77 -1.67 7.484 1 93.56 85 PRO A O 1
ATOM 676 N N . PRO A 1 86 ? -5.16 -1.228 9.648 1 84.88 86 PRO A N 1
ATOM 677 C CA . PRO A 1 86 ? -5.07 -2.65 9.984 1 84.88 86 PRO A CA 1
ATOM 678 C C . PRO A 1 86 ? -6.172 -3.482 9.328 1 84.88 86 PRO A C 1
ATOM 680 O O . PRO A 1 86 ? -7.246 -2.959 9.023 1 84.88 86 PRO A O 1
ATOM 683 N N . ILE A 1 87 ? -5.812 -4.719 8.828 1 72.75 87 ILE A N 1
ATOM 684 C CA . ILE A 1 87 ? -6.781 -5.602 8.188 1 72.75 87 ILE A CA 1
ATOM 685 C C . ILE A 1 87 ? -7.883 -5.965 9.18 1 72.75 87 ILE A C 1
ATOM 687 O O . ILE A 1 87 ? -7.613 -6.215 10.359 1 72.75 87 ILE A O 1
ATOM 691 N N . SER A 1 88 ? -8.984 -5.227 9.234 1 55.12 88 SER A N 1
ATOM 692 C CA . SER A 1 88 ? -10.062 -5.648 10.125 1 55.12 88 SER A CA 1
ATOM 693 C C . SER A 1 88 ? -10.352 -7.137 9.969 1 55.12 88 SER A C 1
ATOM 695 O O . SER A 1 88 ? -10.516 -7.633 8.852 1 55.12 88 SER A O 1
ATOM 697 N N . GLY A 1 89 ? -9.688 -8.156 10.734 1 45.72 89 GLY A N 1
ATOM 698 C CA . GLY A 1 89 ? -10.367 -9.43 10.922 1 45.72 89 GLY A CA 1
ATOM 699 C C . GLY A 1 89 ? -11.875 -9.305 10.953 1 45.72 89 GLY A C 1
ATOM 700 O O . GLY A 1 89 ? -12.461 -8.969 11.984 1 45.72 89 GLY A O 1
ATOM 701 N N . GLY A 1 90 ? -12.562 -8.594 10.188 1 33.88 90 GLY A N 1
ATOM 702 C CA . GLY A 1 90 ? -13.906 -9.039 10.523 1 33.88 90 GLY A CA 1
ATOM 703 C C . GLY A 1 90 ? -14.086 -10.539 10.43 1 33.88 90 GLY A C 1
ATOM 704 O O . GLY A 1 90 ? -13.266 -11.227 9.82 1 33.88 90 GLY A O 1
ATOM 705 N N . MET B 1 1 ? -11.445 -22.656 -20.922 1 41.44 1 MET B N 1
ATOM 706 C CA . MET B 1 1 ? -11.477 -21.672 -19.859 1 41.44 1 MET B CA 1
ATOM 707 C C . MET B 1 1 ? -10.492 -20.531 -20.125 1 41.44 1 MET B C 1
ATOM 709 O O . MET B 1 1 ? -9.297 -20.781 -20.312 1 41.44 1 MET B O 1
ATOM 713 N N . SER B 1 2 ? -10.695 -19.641 -20.781 1 49 2 SER B N 1
ATOM 714 C CA . SER B 1 2 ? -9.914 -18.609 -21.469 1 49 2 SER B CA 1
ATOM 715 C C . SER B 1 2 ? -9.008 -17.875 -20.5 1 49 2 SER B C 1
ATOM 717 O O . SER B 1 2 ? -9.477 -17.078 -19.672 1 49 2 SER B O 1
ATOM 719 N N . SER B 1 3 ? -8.109 -18.594 -19.703 1 62.84 3 SER B N 1
ATOM 720 C CA . SER B 1 3 ? -7.117 -18.281 -18.672 1 62.84 3 SER B CA 1
ATOM 721 C C . SER B 1 3 ? -6.148 -17.203 -19.156 1 62.84 3 SER B C 1
ATOM 723 O O . SER B 1 3 ? -5.035 -17.516 -19.594 1 62.84 3 SER B O 1
ATOM 725 N N . SER B 1 4 ? -6.656 -16.156 -19.734 1 85.56 4 SER B N 1
ATOM 726 C CA . SER B 1 4 ? -5.773 -15.141 -20.312 1 85.56 4 SER B CA 1
ATOM 727 C C . SER B 1 4 ? -4.949 -14.453 -19.234 1 85.56 4 SER B C 1
ATOM 729 O O . SER B 1 4 ? -5.484 -14.047 -18.188 1 85.56 4 SER B O 1
ATOM 731 N N . SER B 1 5 ? -3.682 -14.531 -19.422 1 94.25 5 SER B N 1
ATOM 732 C CA . SER B 1 5 ? -2.721 -13.891 -18.531 1 94.25 5 SER B CA 1
ATOM 733 C C . SER B 1 5 ? -2.869 -12.375 -18.547 1 94.25 5 SER B C 1
ATOM 735 O O . SER B 1 5 ? -3.324 -11.805 -19.547 1 94.25 5 SER B O 1
ATOM 737 N N . VAL B 1 6 ? -2.66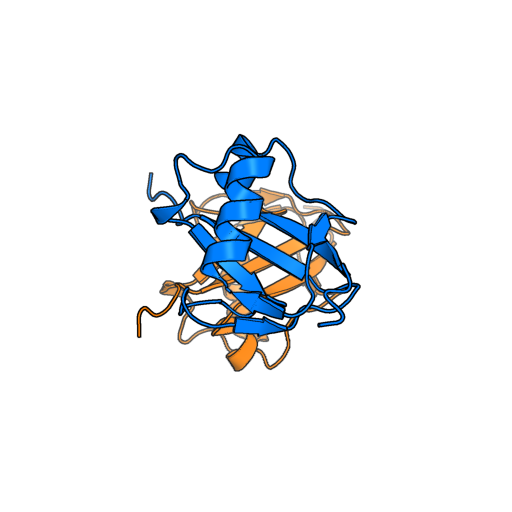6 -11.812 -17.391 1 97 6 VAL B N 1
ATOM 738 C CA . VAL B 1 6 ? -2.723 -10.359 -17.297 1 97 6 VAL B CA 1
ATOM 739 C C . VAL B 1 6 ? -1.428 -9.82 -16.688 1 97 6 VAL B C 1
ATOM 741 O O . VAL B 1 6 ? -0.702 -10.555 -16.016 1 97 6 VAL B O 1
ATOM 744 N N . ARG B 1 7 ? -1.151 -8.562 -16.969 1 97.88 7 ARG B N 1
ATOM 745 C CA . ARG B 1 7 ? 0.016 -7.891 -16.422 1 97.88 7 ARG B CA 1
ATOM 746 C C . ARG B 1 7 ? -0.4 -6.777 -15.461 1 97.88 7 ARG B C 1
ATOM 748 O O . ARG B 1 7 ? -1.226 -5.93 -15.805 1 97.88 7 ARG B O 1
ATOM 755 N N . VAL B 1 8 ? 0.179 -6.805 -14.297 1 98.19 8 VAL B N 1
ATOM 756 C CA . VAL B 1 8 ? -0.223 -5.852 -13.266 1 98.19 8 VAL B CA 1
ATOM 757 C C . VAL B 1 8 ? 1.016 -5.242 -12.617 1 98.19 8 VAL B C 1
ATOM 759 O O . VAL B 1 8 ? 2.137 -5.703 -12.844 1 98.19 8 VAL B O 1
ATOM 762 N N . LYS B 1 9 ? 0.815 -4.141 -11.93 1 97.75 9 LYS B N 1
ATOM 763 C CA . LYS B 1 9 ? 1.849 -3.572 -11.07 1 97.75 9 LYS B CA 1
ATOM 764 C C . LYS B 1 9 ? 1.844 -4.234 -9.695 1 97.75 9 LYS B C 1
ATOM 766 O O . LYS B 1 9 ? 0.791 -4.367 -9.07 1 97.75 9 LYS B O 1
ATOM 771 N N . LEU B 1 10 ? 2.955 -4.707 -9.273 1 98.62 10 LEU B N 1
ATOM 772 C CA . LEU B 1 10 ? 3.1 -5.371 -7.977 1 98.62 10 LEU B CA 1
ATOM 773 C C . LEU B 1 10 ? 3.967 -4.539 -7.035 1 98.62 10 LEU B C 1
ATOM 775 O O . LEU B 1 10 ? 5.105 -4.207 -7.367 1 98.62 10 LEU B O 1
ATOM 779 N N . LEU B 1 11 ? 3.395 -4.176 -5.902 1 97.94 11 LEU B N 1
ATOM 780 C CA . LEU B 1 11 ? 4.094 -3.367 -4.91 1 97.94 11 LEU B CA 1
ATOM 781 C C . LEU B 1 11 ? 4.473 -4.207 -3.695 1 97.94 11 LEU B C 1
ATOM 783 O O . LEU B 1 11 ? 3.68 -5.027 -3.229 1 97.94 11 LEU B O 1
ATOM 787 N N . PHE B 1 12 ? 5.707 -4.02 -3.191 1 97.88 12 PHE B N 1
ATOM 788 C CA . PHE B 1 12 ? 6.18 -4.664 -1.971 1 97.88 12 PHE B CA 1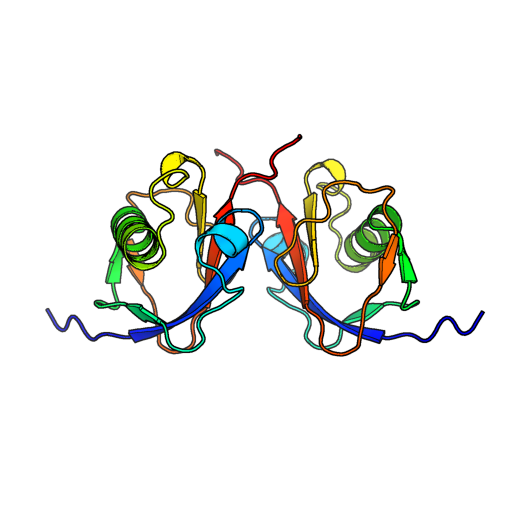
ATOM 789 C C . PHE B 1 12 ? 6.387 -3.639 -0.862 1 97.88 12 PHE B C 1
ATOM 791 O O . PHE B 1 12 ? 7.125 -2.668 -1.037 1 97.88 12 PHE B O 1
ATOM 798 N N . PHE B 1 13 ? 5.836 -3.908 0.306 1 96.5 13 PHE B N 1
ATOM 799 C CA . PHE B 1 13 ? 6 -2.986 1.424 1 96.5 13 PHE B CA 1
ATOM 800 C C . PHE B 1 13 ? 6.863 -3.611 2.516 1 96.5 13 PHE B C 1
ATOM 802 O O . PHE B 1 13 ? 6.883 -4.832 2.674 1 96.5 13 PHE B O 1
ATOM 809 N N . ALA B 1 14 ? 7.621 -2.811 3.164 1 93.56 14 ALA B N 1
ATOM 810 C CA . ALA B 1 14 ? 8.359 -3.133 4.383 1 93.56 14 ALA B CA 1
ATOM 811 C C . ALA B 1 14 ? 9.188 -4.402 4.203 1 93.56 14 ALA B C 1
ATOM 813 O O . ALA B 1 14 ? 10.031 -4.477 3.309 1 93.56 14 ALA B O 1
ATOM 814 N N . LYS B 1 15 ? 8.938 -5.449 5 1 94.06 15 LYS B N 1
ATOM 815 C CA . LYS B 1 15 ? 9.773 -6.645 4.996 1 94.06 15 LYS B CA 1
ATOM 816 C C . LYS B 1 15 ? 9.703 -7.363 3.65 1 94.06 15 LYS B C 1
ATOM 818 O O . LYS B 1 15 ? 10.695 -7.941 3.197 1 94.06 15 LYS B O 1
ATOM 823 N N . SER B 1 16 ? 8.508 -7.324 3.01 1 96.88 16 SER B N 1
ATOM 824 C CA . SER B 1 16 ? 8.414 -7.965 1.702 1 96.88 16 SER B CA 1
ATOM 825 C C . SER B 1 16 ? 9.297 -7.262 0.679 1 96.88 16 SER B C 1
ATOM 827 O O . SER B 1 16 ? 9.852 -7.906 -0.217 1 96.88 16 SER B O 1
ATOM 829 N N . ARG B 1 17 ? 9.445 -5.961 0.76 1 96.06 17 ARG B N 1
ATOM 830 C CA . ARG B 1 17 ? 10.336 -5.191 -0.099 1 96.06 17 ARG B CA 1
ATOM 831 C C . ARG B 1 17 ? 11.789 -5.625 0.089 1 96.06 17 ARG B C 1
ATOM 833 O O . ARG B 1 17 ? 12.516 -5.816 -0.887 1 96.06 17 ARG B O 1
ATOM 840 N N . GLU B 1 18 ? 12.172 -5.797 1.343 1 94.88 18 GLU B N 1
ATOM 841 C CA . GLU B 1 18 ? 13.531 -6.207 1.674 1 94.88 18 GLU B CA 1
ATOM 842 C C . GLU B 1 18 ? 13.852 -7.586 1.101 1 94.88 18 GLU B C 1
ATOM 844 O O . GLU B 1 18 ? 14.891 -7.777 0.474 1 94.88 18 GLU B O 1
ATOM 849 N N . LEU B 1 19 ? 12.945 -8.438 1.288 1 95.88 19 LEU B N 1
ATOM 850 C CA . LEU B 1 19 ? 13.164 -9.82 0.873 1 95.88 19 LEU B CA 1
ATOM 851 C C . LEU B 1 19 ? 13.117 -9.945 -0.646 1 95.88 19 LEU B C 1
ATOM 853 O O . LEU B 1 19 ? 13.922 -10.664 -1.237 1 95.88 19 LEU B O 1
ATOM 857 N N . ALA B 1 20 ? 12.148 -9.258 -1.29 1 97.31 20 ALA B N 1
ATOM 858 C CA . ALA B 1 20 ? 12.016 -9.289 -2.744 1 97.31 20 ALA B CA 1
ATOM 859 C C . ALA B 1 20 ? 13.18 -8.57 -3.418 1 97.31 20 ALA B C 1
ATOM 861 O O . ALA B 1 20 ? 13.477 -8.82 -4.59 1 97.31 20 ALA B O 1
ATOM 862 N N . GLY B 1 21 ? 13.836 -7.629 -2.691 1 96.81 21 GLY B N 1
ATOM 863 C CA . GLY B 1 21 ? 14.953 -6.855 -3.205 1 96.81 21 GLY B CA 1
ATOM 864 C C . GLY B 1 21 ? 14.523 -5.715 -4.109 1 96.81 21 GLY B C 1
ATOM 865 O O . GLY B 1 21 ? 15.344 -5.156 -4.84 1 96.81 21 GLY B O 1
ATOM 866 N N . LYS B 1 22 ? 13.258 -5.453 -4.219 1 96.19 22 LYS B N 1
ATOM 867 C CA . LYS B 1 22 ? 12.703 -4.363 -5.016 1 96.19 22 LYS B CA 1
ATOM 868 C C . LYS B 1 22 ? 11.391 -3.863 -4.418 1 96.19 22 LYS B C 1
ATOM 870 O O . LYS B 1 22 ? 10.727 -4.586 -3.67 1 96.19 22 LYS B O 1
ATOM 875 N N . SER B 1 23 ? 11.039 -2.613 -4.742 1 96 23 SER B N 1
ATOM 876 C CA . SER B 1 23 ? 9.828 -2 -4.215 1 96 23 SER B CA 1
ATOM 877 C C . SER B 1 23 ? 8.609 -2.367 -5.055 1 96 23 SER B C 1
ATOM 879 O O . SER B 1 23 ? 7.488 -2.416 -4.547 1 96 23 SER B O 1
ATOM 881 N N . ASN B 1 24 ? 8.891 -2.588 -6.367 1 96.81 24 ASN B N 1
ATOM 882 C CA . ASN B 1 24 ? 7.754 -2.896 -7.234 1 96.81 24 ASN B CA 1
ATOM 883 C C . ASN B 1 24 ? 8.203 -3.625 -8.5 1 96.81 24 ASN B C 1
ATOM 885 O O . ASN B 1 24 ? 9.391 -3.668 -8.805 1 96.81 24 ASN B O 1
ATOM 889 N N . VAL B 1 25 ? 7.199 -4.242 -9.109 1 97.75 25 VAL B N 1
ATOM 890 C CA . VAL B 1 25 ? 7.309 -4.824 -10.445 1 97.75 25 VAL B CA 1
ATOM 891 C C . VAL B 1 25 ? 6.211 -4.266 -11.344 1 97.75 25 VAL B C 1
ATOM 893 O O . VAL B 1 25 ? 5.023 -4.469 -11.078 1 97.75 25 VAL B O 1
ATOM 896 N N . GLU B 1 26 ? 6.527 -3.562 -12.414 1 96.38 26 GLU B N 1
ATOM 897 C CA . GLU B 1 26 ? 5.57 -2.859 -13.258 1 96.38 26 GLU B CA 1
ATOM 898 C C . GLU B 1 26 ? 4.793 -3.836 -14.141 1 96.38 26 GLU B C 1
ATOM 900 O O . GLU B 1 26 ? 3.645 -3.572 -14.5 1 96.38 26 GLU B O 1
ATOM 905 N N . ASP B 1 27 ? 5.371 -4.949 -14.5 1 96.88 27 ASP B N 1
ATOM 906 C CA . ASP B 1 27 ? 4.77 -5.863 -15.469 1 96.88 27 ASP B CA 1
ATOM 907 C C . ASP B 1 27 ? 4.754 -7.293 -14.938 1 96.88 27 ASP B C 1
ATOM 909 O O . ASP B 1 27 ? 5.164 -8.227 -15.625 1 96.88 27 ASP B O 1
ATOM 913 N N . PHE B 1 28 ? 4.184 -7.402 -13.711 1 98.31 28 PHE B N 1
ATOM 914 C CA . PHE B 1 28 ? 4.074 -8.734 -13.133 1 98.31 28 PHE B CA 1
ATOM 915 C C . PHE B 1 28 ? 3.002 -9.547 -13.844 1 98.31 28 PHE B C 1
ATOM 917 O O . PHE B 1 28 ? 1.865 -9.094 -13.992 1 98.31 28 PHE B O 1
ATOM 924 N N . LEU B 1 29 ? 3.359 -10.734 -14.289 1 97.81 29 LEU B N 1
ATOM 925 C CA . LEU B 1 29 ? 2.457 -11.594 -15.047 1 97.81 29 LEU B CA 1
ATOM 926 C C . LEU B 1 29 ? 1.625 -12.469 -14.117 1 97.81 29 LEU B C 1
ATOM 928 O O . LEU B 1 29 ? 2.174 -13.273 -13.359 1 97.81 29 LEU B O 1
ATOM 932 N N . VAL B 1 30 ? 0.345 -12.32 -14.086 1 97.69 30 VAL B N 1
ATOM 933 C CA . VAL B 1 30 ? -0.605 -13.219 -13.438 1 97.69 30 VAL B CA 1
ATOM 934 C C . VAL B 1 30 ? -1.166 -14.211 -14.453 1 97.69 30 VAL B C 1
ATOM 936 O O . VAL B 1 30 ? -1.754 -13.812 -15.461 1 97.69 30 VAL B O 1
ATOM 939 N N . PRO B 1 31 ? -1.017 -15.445 -14.234 1 96.38 31 PRO B N 1
ATOM 940 C CA . PRO B 1 31 ? -1.281 -16.438 -15.273 1 96.38 31 PRO B CA 1
ATOM 941 C C . PRO B 1 31 ? -2.756 -16.516 -15.664 1 96.38 31 PRO B C 1
ATOM 943 O O . PRO B 1 31 ? -3.088 -17 -16.75 1 96.38 31 PRO B O 1
ATOM 946 N N . ARG B 1 32 ? -3.701 -16.172 -14.742 1 95.06 32 ARG B N 1
ATOM 947 C CA . ARG B 1 32 ? -5.129 -16.172 -15.055 1 95.06 32 ARG B CA 1
ATOM 948 C C . ARG B 1 32 ? -5.824 -14.953 -14.461 1 95.06 32 ARG B C 1
ATOM 950 O O . ARG B 1 32 ? -5.512 -14.531 -13.352 1 95.06 32 ARG B O 1
ATOM 957 N N . ALA B 1 33 ? -6.793 -14.477 -15.211 1 95.88 33 ALA B N 1
ATOM 958 C CA . ALA B 1 33 ? -7.516 -13.266 -14.828 1 95.88 33 ALA B CA 1
ATOM 959 C C . ALA B 1 33 ? -8.375 -13.508 -13.594 1 95.88 33 ALA B C 1
ATOM 961 O O . ALA B 1 33 ? -8.633 -12.586 -12.812 1 95.88 33 ALA B O 1
ATOM 962 N N . GLU B 1 34 ? -8.891 -14.703 -13.492 1 96.81 34 GLU B N 1
ATOM 963 C CA . GLU B 1 34 ? -9.609 -15.125 -12.289 1 96.81 34 GLU B CA 1
ATOM 964 C C . GLU B 1 34 ? -8.766 -16.078 -11.445 1 96.81 34 GLU B C 1
ATOM 966 O O . GLU B 1 34 ? -8.406 -17.156 -11.891 1 96.81 34 GLU B O 1
ATOM 971 N N . ILE B 1 35 ? -8.508 -15.656 -10.242 1 96.81 35 ILE B N 1
ATOM 972 C CA . ILE B 1 35 ? -7.578 -16.438 -9.438 1 96.81 35 ILE B CA 1
ATOM 973 C C . ILE B 1 35 ? -7.926 -16.281 -7.953 1 96.81 35 ILE B C 1
ATOM 975 O O . ILE B 1 35 ? -8.352 -15.203 -7.523 1 96.81 35 ILE B O 1
ATOM 979 N N . ARG B 1 36 ? -7.691 -17.344 -7.176 1 97.12 36 ARG B N 1
ATOM 980 C CA . ARG B 1 36 ? -7.895 -17.281 -5.734 1 97.12 36 ARG B CA 1
ATOM 981 C C . ARG B 1 36 ? -6.789 -16.484 -5.062 1 97.12 36 ARG B C 1
ATOM 983 O O . ARG B 1 36 ? -5.617 -16.594 -5.43 1 97.12 36 ARG B O 1
ATOM 990 N N . CYS B 1 37 ? -7.191 -15.695 -4.023 1 97.19 37 CYS B N 1
ATOM 991 C CA . CYS B 1 37 ? -6.223 -14.875 -3.307 1 97.19 37 CYS B CA 1
ATOM 992 C C . CYS B 1 37 ? -5.082 -15.727 -2.766 1 97.19 37 CYS B C 1
ATOM 994 O O . CYS B 1 37 ? -3.916 -15.336 -2.844 1 97.19 37 CYS B O 1
ATOM 996 N N . SER B 1 38 ? -5.383 -16.891 -2.244 1 97 38 SER B N 1
ATOM 997 C CA . SER B 1 38 ? -4.367 -17.781 -1.683 1 97 38 SER B CA 1
ATOM 998 C C . SER B 1 38 ? -3.377 -18.234 -2.748 1 97 38 SER B C 1
ATOM 1000 O O . SER B 1 38 ? -2.166 -18.234 -2.516 1 97 38 SER B O 1
ATOM 1002 N N . GLU B 1 39 ? -3.906 -18.594 -3.918 1 97 39 GLU B N 1
ATOM 1003 C CA . GLU B 1 39 ? -3.062 -19.016 -5.027 1 97 39 GLU B CA 1
ATOM 1004 C C . GLU B 1 39 ? -2.17 -17.891 -5.52 1 97 39 GLU B C 1
ATOM 1006 O O . GLU B 1 39 ? -0.996 -18.094 -5.824 1 97 39 GLU B O 1
ATOM 1011 N N . LEU B 1 40 ? -2.756 -16.734 -5.637 1 97.62 40 LEU B N 1
ATOM 1012 C CA . LEU B 1 40 ? -2.012 -15.555 -6.074 1 97.62 40 LEU B CA 1
ATOM 1013 C C . LEU B 1 40 ? -0.889 -15.227 -5.094 1 97.62 40 LEU B C 1
ATOM 1015 O O . LEU B 1 40 ? 0.245 -14.977 -5.508 1 97.62 40 LEU B O 1
ATOM 1019 N N . LEU B 1 41 ? -1.201 -15.234 -3.83 1 97.19 41 LEU B N 1
ATOM 1020 C CA . LEU B 1 41 ? -0.202 -14.977 -2.801 1 97.19 41 LEU B CA 1
ATOM 1021 C C . LEU B 1 41 ? 0.928 -16 -2.871 1 97.19 41 LEU B C 1
ATOM 1023 O O . LEU B 1 41 ? 2.104 -15.641 -2.77 1 97.19 41 LEU B O 1
ATOM 1027 N N . ASP B 1 42 ? 0.59 -17.297 -3.064 1 97.62 42 ASP B N 1
ATOM 1028 C CA . ASP B 1 42 ? 1.591 -18.344 -3.203 1 97.62 42 ASP B CA 1
ATOM 1029 C C . ASP B 1 42 ? 2.504 -18.078 -4.398 1 97.62 42 ASP B C 1
ATOM 1031 O O . ASP B 1 42 ? 3.721 -18.25 -4.305 1 97.62 42 ASP B O 1
ATOM 1035 N N . LEU B 1 43 ? 1.904 -17.688 -5.5 1 97.56 43 LEU B N 1
ATOM 1036 C CA . LEU B 1 43 ? 2.645 -17.375 -6.719 1 97.56 43 LEU B CA 1
ATOM 1037 C C . LEU B 1 43 ? 3.668 -16.266 -6.465 1 97.56 43 LEU B C 1
ATOM 1039 O O . LEU B 1 43 ? 4.84 -16.422 -6.82 1 97.56 43 LEU B O 1
ATOM 1043 N N . ILE B 1 44 ? 3.258 -15.242 -5.793 1 98.25 44 ILE B N 1
ATOM 1044 C CA . ILE B 1 44 ? 4.117 -14.094 -5.508 1 98.25 44 ILE B CA 1
ATOM 1045 C C . ILE B 1 44 ? 5.219 -14.508 -4.531 1 98.25 44 ILE B C 1
ATOM 1047 O O . ILE B 1 44 ? 6.395 -14.195 -4.746 1 98.25 44 ILE B O 1
ATOM 1051 N N . CYS B 1 45 ? 4.855 -15.219 -3.484 1 98.19 45 CYS B N 1
ATOM 1052 C CA . CYS B 1 45 ? 5.82 -15.633 -2.469 1 98.19 45 CYS B CA 1
ATOM 1053 C C . CYS B 1 45 ? 6.906 -16.516 -3.074 1 98.19 45 CYS B C 1
ATOM 1055 O O . CYS B 1 45 ? 8.086 -16.344 -2.766 1 98.19 45 CYS B O 1
ATOM 1057 N N . ASN B 1 46 ? 6.516 -17.422 -3.92 1 97.75 46 ASN B N 1
ATOM 1058 C CA . ASN B 1 46 ? 7.469 -18.344 -4.551 1 97.75 46 ASN B CA 1
ATOM 1059 C C . ASN B 1 46 ? 8.414 -17.594 -5.488 1 97.75 46 ASN B C 1
ATOM 1061 O O . ASN B 1 46 ? 9.609 -17.906 -5.547 1 97.75 46 ASN B O 1
ATOM 1065 N N . GLN B 1 47 ? 7.945 -16.625 -6.16 1 97.75 47 GLN B N 1
ATOM 1066 C CA . GLN B 1 47 ? 8.727 -15.922 -7.176 1 97.75 47 GLN B CA 1
ATOM 1067 C C . GLN B 1 47 ? 9.68 -14.914 -6.539 1 97.75 47 GLN B C 1
ATOM 1069 O O . GLN B 1 47 ? 10.758 -14.648 -7.07 1 97.75 47 GLN B O 1
ATOM 1074 N N . PHE B 1 48 ? 9.32 -14.367 -5.395 1 98.06 48 PHE B N 1
ATOM 1075 C CA . PHE B 1 48 ? 10.102 -13.266 -4.852 1 98.06 48 PHE B CA 1
ATOM 1076 C C . PHE B 1 48 ? 10.648 -13.617 -3.473 1 98.06 48 PHE B C 1
ATOM 1078 O O . PHE B 1 48 ? 10.938 -12.727 -2.67 1 98.06 48 PHE B O 1
ATOM 1085 N N . ASN B 1 49 ? 10.672 -14.898 -3.133 1 97.12 49 ASN B N 1
ATOM 1086 C CA . ASN B 1 49 ? 11.305 -15.406 -1.918 1 97.12 49 ASN B CA 1
ATOM 1087 C C . ASN B 1 49 ? 10.641 -14.844 -0.665 1 97.12 49 ASN B C 1
ATOM 1089 O O . ASN B 1 49 ? 11.328 -14.375 0.25 1 97.12 49 ASN B O 1
ATOM 1093 N N . LEU B 1 50 ? 9.336 -14.828 -0.595 1 97.81 50 LEU B N 1
ATOM 1094 C CA . LEU B 1 50 ? 8.586 -14.289 0.535 1 97.81 50 LEU B CA 1
ATOM 1095 C C . LEU B 1 50 ? 7.969 -15.414 1.363 1 97.81 50 LEU B C 1
ATOM 1097 O O . LEU B 1 50 ? 7.125 -15.156 2.227 1 97.81 50 LEU B O 1
ATOM 1101 N N . SER B 1 51 ? 8.352 -16.672 1.064 1 97.06 51 SER B N 1
ATOM 1102 C CA . SER B 1 51 ? 7.73 -17.828 1.694 1 97.06 51 SER B CA 1
ATOM 1103 C C . SER B 1 51 ? 7.859 -17.766 3.213 1 97.06 51 SER B C 1
ATOM 1105 O O . SER B 1 51 ? 6.949 -18.188 3.934 1 97.06 51 SER B O 1
ATOM 1107 N N . ILE B 1 52 ? 8.891 -17.172 3.789 1 95.56 52 ILE B N 1
ATOM 1108 C CA . ILE B 1 52 ? 9.164 -17.156 5.219 1 95.56 52 ILE B CA 1
ATOM 1109 C C . ILE B 1 52 ? 8.148 -16.266 5.934 1 95.56 52 ILE B C 1
ATOM 1111 O O . ILE B 1 52 ? 7.918 -16.422 7.137 1 95.56 52 ILE B O 1
ATOM 1115 N N . ILE B 1 53 ? 7.488 -15.32 5.23 1 94.5 53 ILE B N 1
ATOM 1116 C CA . ILE B 1 53 ? 6.531 -14.414 5.863 1 94.5 53 ILE B CA 1
ATOM 1117 C C . ILE B 1 53 ? 5.156 -14.586 5.219 1 94.5 53 ILE B C 1
ATOM 1119 O O . ILE B 1 53 ? 4.281 -13.727 5.375 1 94.5 53 ILE B O 1
ATOM 1123 N N . ARG B 1 54 ? 4.93 -15.602 4.438 1 95.56 54 ARG B N 1
ATOM 1124 C CA . ARG B 1 54 ? 3.703 -15.844 3.682 1 95.56 54 ARG B CA 1
ATOM 1125 C C . ARG B 1 54 ? 2.477 -15.742 4.578 1 95.56 54 ARG B C 1
ATOM 1127 O O . ARG B 1 54 ? 1.471 -15.141 4.203 1 95.56 54 ARG B O 1
ATOM 1134 N N . ASN B 1 55 ? 2.607 -16.281 5.797 1 93.19 55 ASN B N 1
ATOM 1135 C CA . ASN B 1 55 ? 1.46 -16.406 6.691 1 93.19 55 ASN B CA 1
ATOM 1136 C C . ASN B 1 55 ? 1.115 -15.062 7.344 1 93.19 55 ASN B C 1
ATOM 1138 O O . ASN B 1 55 ? 0.057 -14.922 7.957 1 93.19 55 ASN B O 1
ATOM 1142 N N . ASN B 1 56 ? 1.941 -14.055 7.199 1 91.5 56 ASN B N 1
ATOM 1143 C CA . ASN B 1 56 ? 1.731 -12.75 7.812 1 91.5 56 ASN B CA 1
ATOM 1144 C C . ASN B 1 56 ? 1.426 -11.68 6.766 1 91.5 56 ASN B C 1
ATOM 1146 O O . ASN B 1 56 ? 1.236 -10.508 7.105 1 91.5 56 ASN B O 1
ATOM 1150 N N . LEU B 1 57 ? 1.4 -12.148 5.551 1 94.06 57 LEU B N 1
ATOM 1151 C CA . LEU B 1 57 ? 1.226 -11.188 4.469 1 94.06 57 LEU B CA 1
ATOM 1152 C C . LEU B 1 57 ? -0.253 -10.898 4.227 1 94.06 57 LEU B C 1
ATOM 1154 O O . LEU B 1 57 ? -1.089 -11.805 4.328 1 94.06 57 LEU B O 1
ATOM 1158 N N . ILE B 1 58 ? -0.45 -9.711 3.879 1 93.75 58 ILE B N 1
ATOM 1159 C CA . ILE B 1 58 ? -1.748 -9.273 3.375 1 93.75 58 ILE B CA 1
ATOM 1160 C C . ILE B 1 58 ? -1.626 -8.883 1.906 1 93.75 58 ILE B C 1
ATOM 1162 O O . ILE B 1 58 ? -0.662 -8.219 1.513 1 93.75 58 ILE B O 1
ATOM 1166 N N . LEU B 1 59 ? -2.578 -9.359 1.142 1 96.25 59 LEU B N 1
ATOM 1167 C CA . LEU B 1 59 ? -2.662 -8.984 -0.266 1 96.25 59 LEU B CA 1
ATOM 1168 C C . LEU B 1 59 ? -3.744 -7.93 -0.485 1 96.25 59 LEU B C 1
ATOM 1170 O O . LEU B 1 59 ? -4.84 -8.039 0.068 1 96.25 59 LEU B O 1
ATOM 1174 N N . ALA B 1 60 ? -3.436 -6.891 -1.173 1 96.25 60 ALA B N 1
ATOM 1175 C CA . ALA B 1 60 ? -4.426 -5.898 -1.572 1 96.25 60 ALA B CA 1
ATOM 1176 C C . ALA B 1 60 ? -4.523 -5.797 -3.092 1 96.25 60 ALA B C 1
ATOM 1178 O O . ALA B 1 60 ? -3.506 -5.816 -3.787 1 96.25 60 ALA B O 1
ATOM 1179 N N . HIS B 1 61 ? -5.711 -5.793 -3.594 1 96.62 61 HIS B N 1
ATOM 1180 C CA . HIS B 1 61 ? -6.027 -5.574 -5 1 96.62 61 HIS B CA 1
ATOM 1181 C C . HIS B 1 61 ? -6.676 -4.211 -5.215 1 96.62 61 HIS B C 1
ATOM 1183 O O . HIS B 1 61 ? -7.797 -3.973 -4.758 1 96.62 61 HIS B O 1
ATOM 1189 N N . ASN B 1 62 ? -5.992 -3.326 -5.895 1 95.5 62 ASN B N 1
ATOM 1190 C CA . ASN B 1 62 ? -6.441 -1.954 -6.109 1 95.5 62 ASN B CA 1
ATOM 1191 C C . ASN B 1 62 ? -6.852 -1.287 -4.801 1 95.5 62 ASN B C 1
ATOM 1193 O O . ASN B 1 62 ? -7.949 -0.74 -4.695 1 95.5 62 ASN B O 1
ATOM 1197 N N . GLU B 1 63 ? -5.953 -1.379 -3.795 1 94.38 63 GLU B N 1
ATOM 1198 C CA . GLU B 1 63 ? -6.031 -0.729 -2.49 1 94.38 63 GLU B CA 1
ATOM 1199 C C . GLU B 1 63 ? -7.152 -1.325 -1.644 1 94.38 63 GLU B C 1
ATOM 1201 O O . GLU B 1 63 ? -7.504 -0.777 -0.597 1 94.38 63 GLU B O 1
ATOM 1206 N N . GLN B 1 64 ? -7.676 -2.486 -2.104 1 92.69 64 GLN B N 1
ATOM 1207 C CA . GLN B 1 64 ? -8.641 -3.24 -1.306 1 92.69 64 GLN B CA 1
ATOM 1208 C C . GLN B 1 64 ? -8.031 -4.547 -0.799 1 92.69 64 GLN B C 1
ATOM 1210 O O . GLN B 1 64 ? -7.496 -5.336 -1.584 1 92.69 64 GLN B O 1
ATOM 1215 N N . TYR B 1 65 ? -8.141 -4.781 0.511 1 94.31 65 TYR B N 1
ATOM 1216 C CA . TYR B 1 65 ? -7.531 -5.977 1.089 1 94.31 65 TYR B CA 1
ATOM 1217 C C . TYR B 1 65 ? -8.281 -7.23 0.656 1 94.31 65 TYR B C 1
ATOM 1219 O O . TYR B 1 65 ? -9.516 -7.25 0.623 1 94.31 65 TYR B O 1
ATOM 1227 N N . CYS B 1 66 ? -7.473 -8.195 0.342 1 93.12 66 CYS B N 1
ATOM 1228 C CA . CYS B 1 66 ? -8.031 -9.539 0.209 1 93.12 66 CYS B CA 1
ATOM 1229 C C . CYS B 1 66 ? -8.055 -10.25 1.555 1 93.12 66 CYS B C 1
ATOM 1231 O O . CYS B 1 66 ? -7.121 -10.984 1.89 1 93.12 66 CYS B O 1
ATOM 1233 N N . ASP B 1 67 ? -9.008 -10.102 2.314 1 84.69 67 ASP B N 1
ATOM 1234 C CA . ASP B 1 67 ? -9.078 -10.609 3.682 1 84.69 67 ASP B CA 1
ATOM 1235 C C . ASP B 1 67 ? -9.438 -12.094 3.699 1 84.69 67 ASP B C 1
ATOM 1237 O O . ASP B 1 67 ? -9.133 -12.805 4.66 1 84.69 67 ASP B O 1
ATOM 1241 N N . ASP B 1 68 ? -10.188 -12.539 2.711 1 90.31 68 ASP B N 1
ATOM 1242 C CA . ASP B 1 68 ? -10.539 -13.945 2.566 1 90.31 68 ASP B CA 1
ATOM 1243 C C . ASP B 1 68 ? -9.672 -14.625 1.515 1 90.31 68 ASP B C 1
ATOM 1245 O O . ASP B 1 68 ? -9.875 -14.438 0.314 1 90.31 68 ASP B O 1
ATOM 1249 N N . LEU B 1 69 ? -8.766 -15.406 1.959 1 91.94 69 LEU B N 1
ATOM 1250 C CA . LEU B 1 69 ? -7.809 -16.062 1.075 1 91.94 69 LEU B CA 1
ATOM 1251 C C . LEU B 1 69 ? -8.516 -17.047 0.149 1 91.94 69 LEU B C 1
ATOM 1253 O O . LEU B 1 69 ? -7.965 -17.438 -0.882 1 91.94 69 LEU B O 1
ATOM 1257 N N . SER B 1 70 ? -9.68 -17.484 0.512 1 94.62 70 SER B N 1
ATOM 1258 C CA . SER B 1 70 ? -10.422 -18.438 -0.311 1 94.62 70 SER B CA 1
ATOM 1259 C C . SER B 1 70 ? -11.219 -17.719 -1.399 1 94.62 70 SER B C 1
ATOM 1261 O O . SER B 1 70 ? -11.727 -18.359 -2.326 1 94.62 70 SER B O 1
ATOM 1263 N N . GLU B 1 71 ? -11.234 -16.453 -1.317 1 95 71 GLU B N 1
ATOM 1264 C CA . GLU B 1 71 ? -12 -15.672 -2.285 1 95 71 GLU B CA 1
ATOM 1265 C C . GLU B 1 71 ? -11.305 -15.648 -3.646 1 95 71 GLU B C 1
ATOM 1267 O O . GLU B 1 71 ? -10.078 -15.547 -3.727 1 95 71 GLU B O 1
ATOM 1272 N N . THR B 1 72 ? -12.117 -15.703 -4.746 1 96.44 72 THR B N 1
ATOM 1273 C CA . THR B 1 72 ? -11.625 -15.555 -6.109 1 96.44 72 THR B CA 1
ATOM 1274 C C . THR B 1 72 ? -11.766 -14.109 -6.578 1 96.44 72 THR B C 1
ATOM 1276 O O . THR B 1 72 ? -12.844 -13.516 -6.473 1 96.44 72 THR B O 1
ATOM 1279 N N . ILE B 1 73 ? -10.656 -13.57 -7.039 1 95.38 73 ILE B N 1
ATOM 1280 C CA . ILE B 1 73 ? -10.695 -12.195 -7.52 1 95.38 73 ILE B CA 1
ATOM 1281 C C . ILE B 1 73 ? -10.461 -12.164 -9.031 1 95.38 73 ILE B C 1
ATOM 1283 O O . ILE B 1 73 ? -9.859 -13.086 -9.586 1 95.38 73 ILE B O 1
ATOM 1287 N N . ARG B 1 74 ? -11 -11.242 -9.672 1 96.75 74 ARG B N 1
ATOM 1288 C CA . ARG B 1 74 ? -10.773 -10.984 -11.086 1 96.75 74 ARG B CA 1
ATOM 1289 C C . ARG B 1 74 ? -9.773 -9.852 -11.289 1 96.75 74 ARG B C 1
ATOM 1291 O O . ARG B 1 74 ? -9.984 -8.734 -10.82 1 96.75 74 ARG B O 1
ATOM 1298 N N . ILE B 1 75 ? -8.68 -10.078 -11.969 1 97.62 75 ILE B N 1
ATOM 1299 C CA . ILE B 1 75 ? -7.586 -9.133 -12.195 1 97.62 75 ILE B CA 1
ATOM 1300 C C . ILE B 1 75 ? -7.562 -8.703 -13.656 1 97.62 75 ILE B C 1
ATOM 1302 O O . ILE B 1 75 ? -7.738 -9.539 -14.555 1 97.62 75 ILE B O 1
ATOM 1306 N N . HIS B 1 76 ? -7.383 -7.418 -13.898 1 97.06 76 HIS B N 1
ATOM 1307 C CA . HIS B 1 76 ? -7.285 -6.875 -15.25 1 97.06 76 HIS B CA 1
ATOM 1308 C C . HIS B 1 76 ? -5.891 -6.32 -15.523 1 97.06 76 HIS B C 1
ATOM 1310 O O . HIS B 1 76 ? -5.129 -6.059 -14.586 1 97.06 76 HIS B O 1
ATOM 1316 N N . ASN B 1 77 ? -5.59 -6.07 -16.75 1 97.44 77 ASN B N 1
ATOM 1317 C CA . ASN B 1 77 ? -4.348 -5.402 -17.109 1 97.44 77 ASN B CA 1
ATOM 1318 C C . ASN B 1 77 ? -4.25 -4.012 -16.5 1 97.44 77 ASN B C 1
ATOM 1320 O O . ASN B 1 77 ? -5.207 -3.24 -16.547 1 97.44 77 ASN B O 1
ATOM 1324 N N . GLY B 1 78 ? -3.168 -3.695 -15.891 1 95.88 78 GLY B N 1
ATOM 1325 C CA . GLY B 1 78 ? -2.941 -2.367 -15.344 1 95.88 78 GLY B CA 1
ATOM 1326 C C . GLY B 1 78 ? -3.352 -2.246 -13.891 1 95.88 78 GLY B C 1
ATOM 1327 O O . GLY B 1 78 ? -3.104 -1.221 -13.25 1 95.88 78 GLY B O 1
ATOM 1328 N N . ASP B 1 79 ? -3.986 -3.344 -13.289 1 97.25 79 ASP B N 1
ATOM 1329 C CA . ASP B 1 79 ? -4.34 -3.312 -11.875 1 97.25 79 ASP B CA 1
ATOM 1330 C C . ASP B 1 79 ? -3.088 -3.275 -11 1 97.25 79 ASP B C 1
ATOM 1332 O O . ASP B 1 79 ? -1.973 -3.455 -11.492 1 97.25 79 ASP B O 1
ATOM 1336 N N . GLU B 1 80 ? -3.301 -3.045 -9.797 1 97.12 80 GLU B N 1
ATOM 1337 C CA . GLU B 1 80 ? -2.199 -3.006 -8.844 1 97.12 80 GLU B CA 1
ATOM 1338 C C . GLU B 1 80 ? -2.4 -4.027 -7.727 1 97.12 80 GLU B C 1
ATOM 1340 O O . GLU B 1 80 ? -3.51 -4.18 -7.211 1 97.12 80 GLU B O 1
ATOM 1345 N N . LEU B 1 81 ? -1.381 -4.758 -7.461 1 98.06 81 LEU B N 1
ATOM 1346 C CA . LEU B 1 81 ? -1.326 -5.656 -6.316 1 98.06 81 LEU B CA 1
ATOM 1347 C C . LEU B 1 81 ? -0.289 -5.18 -5.301 1 98.06 81 LEU B C 1
ATOM 1349 O O . LEU B 1 81 ? 0.799 -4.738 -5.68 1 98.06 81 LEU B O 1
ATOM 1353 N N . ALA B 1 82 ? -0.648 -5.223 -4.047 1 97.69 82 ALA B N 1
ATOM 1354 C CA . ALA B 1 82 ? 0.288 -4.848 -2.99 1 97.69 82 ALA B CA 1
ATOM 1355 C C . ALA B 1 82 ? 0.455 -5.98 -1.981 1 97.69 82 ALA B C 1
ATOM 1357 O O . ALA B 1 82 ? -0.524 -6.613 -1.583 1 97.69 82 ALA B O 1
ATOM 1358 N N . VAL B 1 83 ? 1.646 -6.258 -1.68 1 97.06 83 VAL B N 1
ATOM 1359 C CA . VAL B 1 83 ? 1.998 -7.238 -0.658 1 97.06 83 VAL B CA 1
ATOM 1360 C C . VAL B 1 83 ? 2.428 -6.523 0.62 1 97.06 83 VAL B C 1
ATOM 1362 O O . VAL B 1 83 ? 3.482 -5.883 0.655 1 97.06 83 VAL B O 1
ATOM 1365 N N . ILE B 1 84 ? 1.69 -6.684 1.67 1 95.25 84 ILE B N 1
ATOM 1366 C CA . ILE B 1 84 ? 1.842 -5.863 2.867 1 95.25 84 ILE B CA 1
ATOM 1367 C C . ILE B 1 84 ? 2.082 -6.758 4.078 1 95.25 84 ILE B C 1
ATOM 1369 O O . ILE B 1 84 ? 1.152 -7.395 4.586 1 95.25 84 ILE B O 1
ATOM 1373 N N . PRO B 1 85 ? 3.271 -6.758 4.508 1 93.62 85 PRO B N 1
ATOM 1374 C CA . PRO B 1 85 ? 3.564 -7.484 5.746 1 93.62 85 PRO 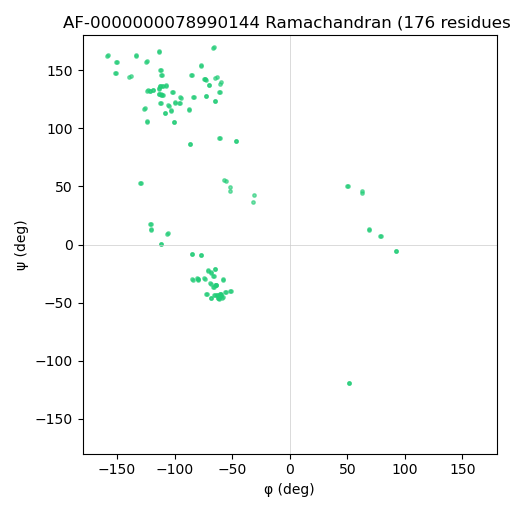B CA 1
ATOM 1375 C C . PRO B 1 85 ? 3.109 -6.73 6.992 1 93.62 85 PRO B C 1
ATOM 1377 O O . PRO B 1 85 ? 2.924 -5.512 6.949 1 93.62 85 PRO B O 1
ATOM 1380 N N . PRO B 1 86 ? 2.859 -7.484 8.031 1 84.81 86 PRO B N 1
ATOM 1381 C CA . PRO B 1 86 ? 2.504 -6.812 9.281 1 84.81 86 PRO B CA 1
ATOM 1382 C C . PRO B 1 86 ? 3.605 -5.879 9.781 1 84.81 86 PRO B C 1
ATOM 1384 O O . PRO B 1 86 ? 4.785 -6.098 9.492 1 84.81 86 PRO B O 1
ATOM 1387 N N . ILE B 1 87 ? 3.199 -4.656 10.289 1 72.62 87 ILE B N 1
ATOM 1388 C CA . ILE B 1 87 ? 4.16 -3.691 10.812 1 72.62 87 ILE B CA 1
ATOM 1389 C C . ILE B 1 87 ? 4.898 -4.293 12.008 1 72.62 87 ILE B C 1
ATOM 1391 O O . ILE B 1 87 ? 4.297 -4.965 12.844 1 72.62 87 ILE B O 1
ATOM 1395 N N . SER B 1 88 ? 6.043 -4.953 11.852 1 55.09 88 SER B N 1
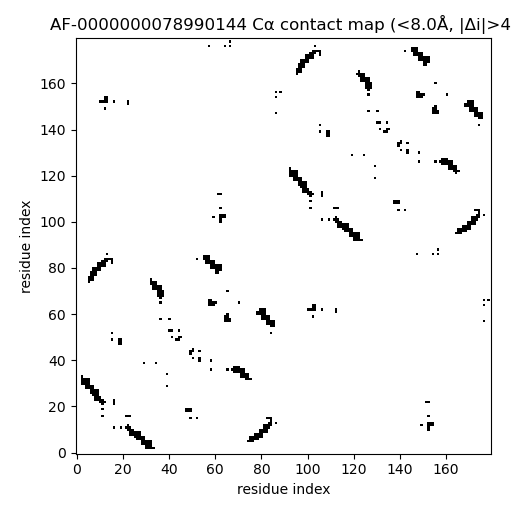ATOM 1396 C CA . SER B 1 88 ? 6.766 -5.43 13.023 1 55.09 88 SER B CA 1
ATOM 1397 C C . SER B 1 88 ? 6.867 -4.344 14.094 1 55.09 88 SER B C 1
ATOM 1399 O O . SER B 1 88 ? 7.266 -3.215 13.797 1 55.09 88 SER B O 1
ATOM 1401 N N . GLY B 1 89 ? 5.887 -4.133 15.125 1 45.12 89 GLY B N 1
ATOM 1402 C CA . GLY B 1 89 ? 6.297 -3.502 16.359 1 45.12 89 GLY B CA 1
ATOM 1403 C C . GLY B 1 89 ? 7.734 -3.807 16.75 1 45.12 89 GLY B C 1
ATOM 1404 O O . GLY B 1 89 ? 8.016 -4.836 17.359 1 45.12 89 GLY B O 1
ATOM 1405 N N . GLY B 1 90 ? 8.719 -3.936 15.961 1 33.56 90 GLY B N 1
ATOM 1406 C CA . GLY B 1 90 ? 9.836 -4.047 16.891 1 33.56 90 GLY B CA 1
ATOM 1407 C C . GLY B 1 90 ? 9.891 -2.908 17.891 1 33.56 90 GLY B C 1
ATOM 1408 O O . GLY B 1 90 ? 9.25 -1.871 17.703 1 33.56 90 GLY B O 1
#